Protein AF-A0A3M2MDN4-F1 (afdb_monomer)

Radius of gyration: 14.04 Å; Cα contacts (8 Å, |Δi|>4): 147; chains: 1; bounding box: 31×34×32 Å

Mean predicted aligned error: 9.21 Å

Secondary structure (DSSP, 8-state):
-HHHHHHHSTT--EEEEES-HHHHHHHHHHH----BTTEEEEES-HHHHHHTSPTT-BSEEEEEE--TTS--TTSSSHHHHHHHHHHBPSSS-EEEEEETTSPPPEEEP-

Solvent-accessible surface area (backbone atoms only — not comparable to full-atom values): 6576 Å² total; per-residue (Å²): 110,69,71,55,44,41,70,81,40,69,88,54,68,46,78,46,55,39,69,56,63,66,60,55,50,48,39,38,77,75,68,61,60,76,73,48,97,47,31,42,78,40,81,34,57,47,68,66,52,48,71,73,52,54,66,53,67,32,63,67,49,77,46,78,50,87,50,100,86,51,53,64,87,64,73,78,31,72,64,47,54,48,46,53,56,46,24,34,27,86,68,70,21,43,39,44,42,46,47,66,87,58,87,66,58,72,54,71,51,112

Structure (mmCIF, N/CA/C/O backbone):
data_AF-A0A3M2MDN4-F1
#
_entry.id   AF-A0A3M2MDN4-F1
#
loop_
_atom_site.group_PDB
_atom_site.id
_atom_site.type_symbol
_atom_site.label_atom_id
_atom_site.label_alt_id
_atom_site.label_comp_id
_atom_site.label_asym_id
_atom_site.label_entity_id
_atom_site.label_seq_id
_atom_site.pdbx_PDB_ins_code
_atom_site.Cartn_x
_atom_site.Cartn_y
_atom_site.Cartn_z
_atom_site.occupancy
_atom_site.B_iso_or_equiv
_atom_site.auth_seq_id
_atom_site.auth_comp_id
_atom_site.auth_asym_id
_atom_site.auth_atom_id
_atom_site.pdbx_PDB_model_num
ATOM 1 N N . MET A 1 1 ? -5.311 8.238 -6.161 1.00 68.81 1 MET A N 1
ATOM 2 C CA . MET A 1 1 ? -6.280 7.667 -5.187 1.00 68.81 1 MET A CA 1
ATOM 3 C C . MET A 1 1 ? -6.150 8.223 -3.763 1.00 68.81 1 MET A C 1
ATOM 5 O O . MET A 1 1 ? -7.181 8.584 -3.205 1.00 68.81 1 MET A O 1
ATOM 9 N N . PRO A 1 2 ? -4.953 8.350 -3.158 1.00 69.06 2 PRO A N 1
ATOM 10 C CA . PRO A 1 2 ? -4.833 8.815 -1.769 1.00 69.06 2 PRO A CA 1
ATOM 11 C C . PRO A 1 2 ? -5.357 10.239 -1.530 1.00 69.06 2 PRO A C 1
ATOM 13 O O . PRO A 1 2 ? -6.122 10.460 -0.598 1.00 69.06 2 PRO A O 1
ATOM 16 N N . THR A 1 3 ? -5.049 11.180 -2.427 1.00 74.75 3 THR A N 1
ATOM 17 C CA . THR A 1 3 ? -5.563 12.563 -2.372 1.00 74.75 3 THR A CA 1
ATOM 18 C C . THR A 1 3 ? -7.093 12.622 -2.458 1.00 74.75 3 THR A C 1
ATOM 20 O O . THR A 1 3 ? -7.739 13.435 -1.801 1.00 74.75 3 THR A O 1
ATOM 23 N N . TYR A 1 4 ? -7.698 11.711 -3.228 1.00 74.56 4 TYR A N 1
ATOM 24 C CA . TYR A 1 4 ? -9.153 11.591 -3.306 1.00 74.56 4 TYR A CA 1
ATOM 25 C C . TYR A 1 4 ? -9.742 11.105 -1.978 1.00 74.56 4 TYR A C 1
ATOM 27 O O . TYR A 1 4 ? -10.701 11.700 -1.498 1.00 74.56 4 TYR A O 1
ATOM 35 N N . LEU A 1 5 ? -9.152 10.076 -1.354 1.00 75.19 5 LEU A N 1
ATOM 36 C CA . LEU A 1 5 ? -9.598 9.579 -0.046 1.00 75.19 5 LEU A CA 1
ATOM 37 C C . LEU A 1 5 ? -9.465 10.631 1.055 1.00 75.19 5 LEU A C 1
ATOM 39 O O . LEU A 1 5 ? -10.366 10.730 1.879 1.00 75.19 5 LEU A O 1
ATOM 43 N N . ASP A 1 6 ? -8.407 11.441 1.043 1.00 75.62 6 ASP A N 1
ATOM 44 C CA . ASP A 1 6 ? -8.290 12.578 1.961 1.00 75.62 6 ASP A CA 1
ATOM 45 C C . ASP A 1 6 ? -9.444 13.581 1.782 1.00 75.62 6 ASP A C 1
ATOM 47 O O . ASP A 1 6 ? -9.999 14.078 2.758 1.00 75.62 6 ASP A O 1
ATOM 51 N N . THR A 1 7 ? -9.879 13.796 0.537 1.00 75.19 7 THR A N 1
ATOM 52 C CA . THR A 1 7 ? -10.988 14.705 0.214 1.00 75.19 7 THR A CA 1
ATOM 53 C C . THR A 1 7 ? -12.351 14.140 0.635 1.00 75.19 7 THR A C 1
ATOM 55 O O . THR A 1 7 ? -13.158 14.854 1.226 1.00 75.19 7 THR A O 1
ATOM 58 N N . VAL A 1 8 ? -12.640 12.865 0.340 1.00 79.12 8 VAL A N 1
ATOM 59 C CA . VAL A 1 8 ? -13.967 12.264 0.602 1.00 79.12 8 VAL A CA 1
ATOM 60 C C . VAL A 1 8 ? -14.103 11.626 1.985 1.00 79.12 8 VAL A C 1
ATOM 62 O O . VAL A 1 8 ? -15.218 11.359 2.433 1.00 79.12 8 VAL A O 1
ATOM 65 N N . ARG A 1 9 ? -12.982 11.356 2.661 1.00 76.94 9 ARG A N 1
ATOM 66 C CA . ARG A 1 9 ? -12.904 10.859 4.041 1.00 76.94 9 ARG A CA 1
ATOM 67 C C . ARG A 1 9 ? -11.733 11.533 4.778 1.00 76.94 9 ARG A C 1
ATOM 69 O O . ARG A 1 9 ? -10.694 10.894 4.998 1.00 76.94 9 ARG A O 1
ATOM 76 N N . PRO A 1 10 ? -11.893 12.805 5.186 1.00 79.19 10 PRO A N 1
ATOM 77 C CA . PRO A 1 10 ? -10.879 13.526 5.950 1.00 79.19 10 PRO A CA 1
ATOM 78 C C . PRO A 1 10 ? -10.459 12.758 7.207 1.00 79.19 10 PRO A C 1
ATOM 80 O O . PRO A 1 10 ? -11.277 12.110 7.857 1.00 79.19 10 PRO A O 1
ATOM 83 N N . GLY A 1 11 ? -9.171 12.815 7.545 1.00 82.19 11 GLY A N 1
ATOM 84 C CA . GLY A 1 11 ? -8.586 12.057 8.659 1.00 82.19 11 GLY A CA 1
ATOM 85 C C . GLY A 1 11 ? -8.087 10.655 8.292 1.00 82.19 11 GLY A C 1
ATOM 86 O O . GLY A 1 11 ? -7.422 10.023 9.108 1.00 82.19 11 GLY A O 1
ATOM 87 N N . SER A 1 12 ? -8.319 10.183 7.061 1.00 84.31 12 SER A N 1
ATOM 88 C CA . SER A 1 12 ? -7.749 8.915 6.585 1.00 84.31 12 SER A CA 1
ATOM 89 C C . SER A 1 12 ? -6.216 8.928 6.632 1.00 84.31 12 SER A C 1
ATOM 91 O O . SER A 1 12 ? -5.584 9.929 6.271 1.00 84.31 12 SER A O 1
ATOM 93 N N . THR A 1 13 ? -5.625 7.801 7.029 1.00 89.38 13 THR A N 1
ATOM 94 C CA . THR A 1 13 ? -4.193 7.517 6.888 1.00 89.38 13 THR A CA 1
ATOM 95 C C . THR A 1 13 ? -3.995 6.460 5.808 1.00 89.38 13 THR A C 1
ATOM 97 O O . THR A 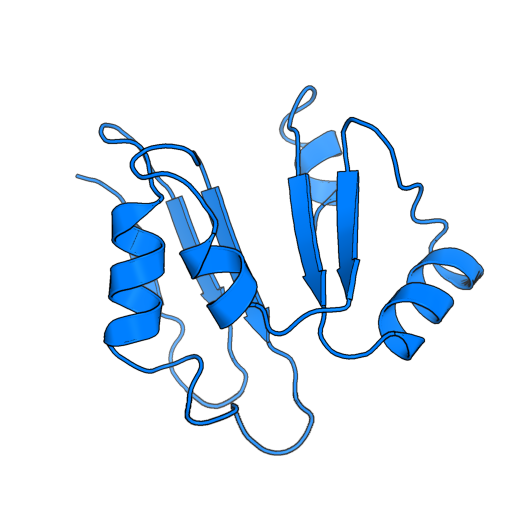1 13 ? -4.771 5.515 5.682 1.00 89.38 13 THR A O 1
ATOM 100 N N . SER A 1 14 ? -2.989 6.649 4.961 1.00 89.69 14 SER A N 1
ATOM 101 C CA . SER A 1 14 ? -2.751 5.816 3.785 1.00 89.69 14 SER A CA 1
ATOM 102 C C . SER A 1 14 ? -1.302 5.360 3.724 1.00 89.69 14 SER A C 1
ATOM 104 O O . SER A 1 14 ? -0.380 6.113 4.033 1.00 89.69 14 SER A O 1
ATOM 106 N N . VAL A 1 15 ? -1.112 4.118 3.285 1.00 91.50 15 VAL A N 1
ATOM 107 C CA . VAL A 1 15 ? 0.194 3.572 2.914 1.00 91.50 15 VAL A CA 1
ATOM 108 C C . VAL A 1 15 ? 0.083 3.077 1.481 1.00 91.50 15 VAL A C 1
ATOM 110 O O . VAL A 1 15 ? -0.790 2.257 1.197 1.00 91.50 15 VAL A O 1
ATOM 113 N N . VAL A 1 16 ? 0.945 3.578 0.603 1.00 90.19 16 VAL A N 1
ATOM 114 C CA . VAL A 1 16 ? 1.052 3.174 -0.802 1.00 90.19 16 VAL A CA 1
ATOM 115 C C . VAL A 1 16 ? 2.342 2.383 -0.972 1.00 90.19 16 VAL A C 1
ATOM 117 O O . VAL A 1 16 ? 3.409 2.870 -0.603 1.00 90.19 16 VAL A O 1
ATOM 120 N N . SER A 1 17 ? 2.234 1.177 -1.518 1.00 90.25 17 SER A N 1
ATOM 121 C CA . SER A 1 17 ? 3.372 0.356 -1.930 1.00 90.25 17 SER A CA 1
ATOM 122 C C . SER A 1 17 ? 3.446 0.402 -3.454 1.00 90.25 17 SER A C 1
ATOM 124 O O . SER A 1 17 ? 2.567 -0.147 -4.115 1.00 90.25 17 SER A O 1
ATOM 126 N N . GLU A 1 18 ? 4.450 1.090 -3.987 1.00 86.56 18 GLU A N 1
ATOM 127 C CA . GLU A 1 18 ? 4.700 1.240 -5.425 1.00 86.56 18 GLU A CA 1
ATOM 128 C C . GLU A 1 18 ? 6.037 0.573 -5.760 1.00 86.56 18 GLU A C 1
ATOM 130 O O . GLU A 1 18 ? 7.005 0.733 -5.024 1.00 86.56 18 GLU A O 1
ATOM 135 N N . ILE A 1 19 ? 6.101 -0.204 -6.838 1.00 86.25 19 ILE A N 1
ATOM 136 C CA . ILE A 1 19 ? 7.315 -0.932 -7.216 1.00 86.25 19 ILE A CA 1
ATOM 137 C C . ILE A 1 19 ? 8.282 -0.053 -8.014 1.00 86.25 19 ILE A C 1
ATOM 139 O O . ILE A 1 19 ? 9.494 -0.246 -7.911 1.00 86.25 19 ILE A O 1
ATOM 143 N N . ASP A 1 20 ? 7.760 0.903 -8.787 1.00 84.69 20 ASP A N 1
ATOM 144 C CA . ASP A 1 20 ? 8.549 1.777 -9.648 1.00 84.69 20 ASP A CA 1
ATOM 145 C C . ASP A 1 20 ? 8.798 3.146 -8.981 1.00 84.69 20 ASP A C 1
ATOM 147 O O . ASP A 1 20 ? 7.878 3.965 -8.863 1.00 84.69 20 ASP A O 1
ATOM 151 N N . PRO A 1 21 ? 10.039 3.450 -8.556 1.00 85.81 21 PRO A N 1
ATOM 152 C CA . PRO A 1 21 ? 10.356 4.748 -7.968 1.00 85.81 21 PRO A CA 1
ATOM 153 C C . PRO A 1 21 ? 10.137 5.923 -8.937 1.00 85.81 21 PRO A C 1
ATOM 155 O O . PRO A 1 21 ? 9.827 7.020 -8.473 1.00 85.81 21 PRO A O 1
ATOM 158 N N . GLY A 1 22 ? 10.226 5.710 -10.255 1.00 85.81 22 GLY A N 1
ATOM 159 C CA . GLY A 1 22 ? 10.012 6.757 -11.256 1.00 85.81 22 GLY A CA 1
ATOM 160 C C . GLY A 1 22 ? 8.573 7.277 -11.272 1.00 85.81 22 GLY A C 1
ATOM 161 O O . GLY A 1 22 ? 8.346 8.470 -11.469 1.00 85.81 22 GLY A O 1
ATOM 162 N N . VAL A 1 23 ? 7.590 6.418 -10.975 1.00 84.56 23 VAL A N 1
ATOM 163 C CA . VAL A 1 23 ? 6.185 6.834 -10.817 1.00 84.56 23 VAL A CA 1
ATOM 164 C C . VAL A 1 23 ? 6.041 7.793 -9.633 1.00 84.56 23 VAL A C 1
ATOM 166 O O . VAL A 1 23 ? 5.373 8.820 -9.739 1.00 84.56 23 VAL A O 1
ATOM 169 N N . ILE A 1 24 ? 6.723 7.510 -8.520 1.00 85.19 24 ILE A N 1
ATOM 170 C CA . ILE A 1 24 ? 6.680 8.348 -7.312 1.00 85.19 24 ILE A CA 1
ATOM 171 C C . ILE A 1 24 ? 7.329 9.711 -7.563 1.00 85.19 24 ILE A C 1
ATOM 173 O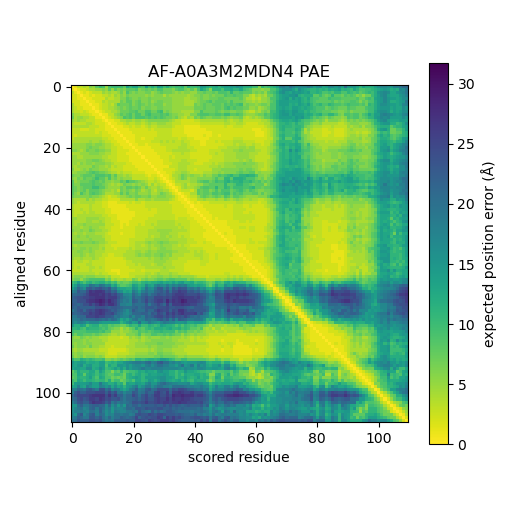 O . ILE A 1 24 ? 6.834 10.731 -7.080 1.00 85.19 24 ILE A O 1
ATOM 177 N N . GLU A 1 25 ? 8.448 9.738 -8.286 1.00 84.94 25 GLU A N 1
ATOM 178 C CA . GLU A 1 25 ? 9.132 10.981 -8.653 1.00 84.94 25 GLU A CA 1
ATOM 179 C C . GLU A 1 25 ? 8.224 11.872 -9.504 1.00 84.94 25 GLU A C 1
ATOM 181 O O . GLU A 1 25 ? 8.013 13.036 -9.162 1.00 84.94 25 GLU A O 1
ATOM 186 N N . ILE A 1 26 ? 7.587 11.307 -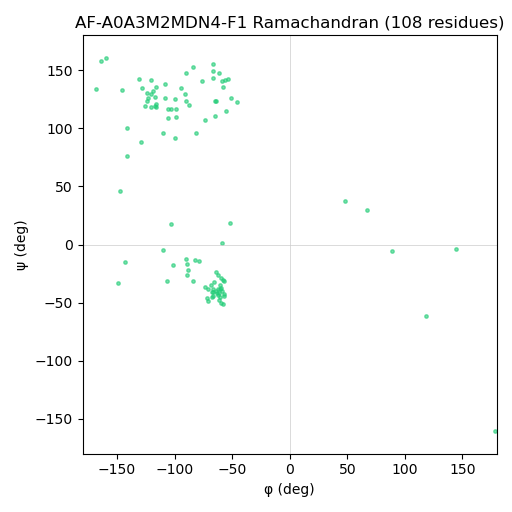10.533 1.00 85.88 26 ILE A N 1
ATOM 187 C CA . ILE A 1 26 ? 6.632 12.030 -11.380 1.00 85.88 26 ILE A CA 1
ATOM 188 C C . ILE A 1 26 ? 5.448 12.553 -10.556 1.00 85.88 26 ILE A C 1
ATOM 190 O O . ILE A 1 26 ? 5.080 13.721 -10.692 1.00 85.88 26 ILE A O 1
ATOM 194 N N . ASP A 1 27 ? 4.872 11.736 -9.674 1.00 84.31 27 ASP A N 1
ATOM 195 C CA . ASP A 1 27 ? 3.756 12.143 -8.812 1.00 84.31 27 ASP A CA 1
ATOM 196 C C . ASP A 1 27 ? 4.133 13.315 -7.890 1.00 84.31 27 ASP A C 1
ATOM 198 O O . ASP A 1 27 ? 3.338 14.235 -7.670 1.00 84.31 27 ASP A O 1
ATOM 202 N N . ARG A 1 28 ? 5.364 13.330 -7.372 1.00 83.62 28 ARG A N 1
ATOM 203 C CA . ARG A 1 28 ? 5.870 14.433 -6.545 1.00 83.62 28 ARG A CA 1
ATOM 204 C C . ARG A 1 28 ? 6.111 15.695 -7.362 1.00 83.62 28 ARG A C 1
ATOM 206 O O . ARG A 1 28 ? 5.655 16.765 -6.968 1.00 83.62 28 ARG A O 1
ATOM 213 N N . GLU A 1 29 ? 6.802 15.574 -8.490 1.00 85.12 29 GLU A N 1
ATOM 214 C CA . GLU A 1 29 ? 7.211 16.717 -9.309 1.00 85.12 29 GLU A CA 1
ATOM 215 C C . GLU A 1 29 ? 6.051 17.350 -10.079 1.00 85.12 29 GLU A C 1
ATOM 217 O O . GLU A 1 29 ? 6.017 18.565 -10.271 1.00 85.12 29 GLU A O 1
ATOM 222 N N . ARG A 1 30 ? 5.109 16.532 -10.559 1.00 83.06 30 ARG A N 1
ATOM 223 C CA . ARG A 1 30 ? 4.058 16.966 -11.490 1.00 83.06 30 ARG A CA 1
ATOM 224 C C . ARG A 1 30 ? 2.686 17.072 -10.847 1.00 83.06 30 ARG A C 1
ATOM 226 O O . ARG A 1 30 ? 1.903 17.912 -11.282 1.00 83.06 30 ARG A O 1
ATOM 233 N N . LEU A 1 31 ? 2.389 16.248 -9.8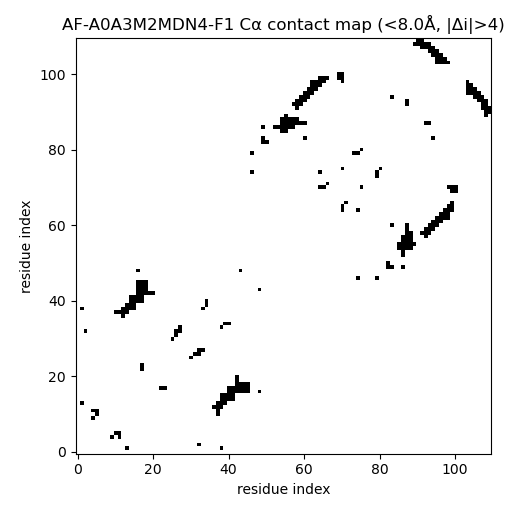42 1.00 78.12 31 LEU A N 1
ATOM 234 C CA . LEU A 1 31 ? 1.074 16.212 -9.189 1.00 78.12 31 LEU A CA 1
ATOM 235 C C . LEU A 1 31 ? 1.098 16.759 -7.756 1.00 78.12 31 LEU A C 1
ATOM 237 O O . LEU A 1 31 ? 0.042 16.890 -7.137 1.00 78.12 31 LEU A O 1
ATOM 241 N N . GLY A 1 32 ? 2.279 17.110 -7.234 1.00 77.31 32 GLY A N 1
ATOM 242 C CA . GLY A 1 32 ? 2.434 17.737 -5.922 1.00 77.31 32 GLY A CA 1
ATOM 243 C C . GLY A 1 32 ? 2.062 16.820 -4.755 1.00 77.31 32 GLY A C 1
ATOM 244 O O . GLY A 1 32 ? 1.590 17.301 -3.725 1.00 77.31 32 GLY A O 1
ATOM 245 N N . VAL A 1 33 ? 2.233 15.501 -4.900 1.00 78.69 33 VAL A N 1
ATOM 246 C CA . VAL A 1 33 ? 1.904 14.545 -3.834 1.00 78.69 33 VAL A CA 1
ATOM 247 C C . VAL A 1 33 ? 2.820 14.758 -2.623 1.00 78.69 33 VAL A C 1
ATOM 249 O O . VAL A 1 33 ? 4.012 14.449 -2.656 1.00 78.69 33 VAL A O 1
ATOM 252 N N . ALA A 1 34 ? 2.248 15.252 -1.522 1.00 77.62 34 ALA A N 1
ATOM 253 C CA . ALA A 1 34 ? 2.948 15.422 -0.253 1.00 77.62 34 ALA A CA 1
ATOM 254 C C . ALA A 1 34 ? 2.872 14.139 0.591 1.00 77.62 34 ALA A C 1
ATOM 256 O O . ALA A 1 34 ? 1.791 13.680 0.962 1.00 77.62 34 ALA A O 1
ATOM 257 N N . THR A 1 35 ? 4.031 13.564 0.917 1.00 80.12 35 THR A N 1
ATOM 258 C CA . THR A 1 35 ? 4.134 12.423 1.840 1.00 80.12 35 THR A CA 1
ATOM 259 C C . THR A 1 35 ? 4.313 12.897 3.282 1.00 80.12 35 THR A C 1
ATOM 261 O O . THR A 1 35 ? 4.959 13.913 3.521 1.00 80.12 35 THR A O 1
ATOM 264 N N . GLY A 1 36 ? 3.789 12.149 4.251 1.00 81.69 36 GLY A N 1
ATOM 265 C CA . GLY A 1 36 ? 3.862 12.483 5.676 1.00 81.69 36 GLY A CA 1
ATOM 266 C C . GLY A 1 36 ? 3.130 11.462 6.547 1.00 81.69 36 GLY A C 1
ATOM 267 O O . GLY A 1 36 ? 2.840 10.354 6.102 1.00 81.69 36 GLY A O 1
ATOM 268 N N . GLU A 1 37 ? 2.781 11.832 7.780 1.00 81.94 37 GLU A N 1
ATOM 269 C CA . GLU A 1 37 ? 2.109 10.927 8.733 1.00 81.94 37 GLU A CA 1
ATOM 270 C C . GLU A 1 37 ? 0.780 10.367 8.204 1.00 81.94 37 GLU A C 1
ATOM 272 O O . GLU A 1 37 ? 0.402 9.236 8.508 1.00 81.94 37 GLU A O 1
ATOM 277 N N . ARG A 1 38 ? 0.090 11.143 7.359 1.00 85.69 38 ARG A N 1
ATOM 278 C CA . ARG A 1 38 ? -1.190 10.762 6.750 1.00 85.69 38 ARG A CA 1
ATOM 279 C C . ARG A 1 38 ? -1.056 9.991 5.437 1.00 85.69 38 ARG A C 1
ATOM 281 O O . ARG A 1 38 ? -1.987 9.278 5.070 1.00 85.69 38 ARG A O 1
ATOM 288 N N . LEU A 1 39 ? 0.074 10.107 4.742 1.00 87.88 39 LEU A N 1
ATOM 289 C CA . LEU A 1 39 ? 0.339 9.423 3.476 1.00 87.88 39 LEU A CA 1
ATOM 290 C C . LEU A 1 39 ? 1.795 8.965 3.427 1.00 87.88 39 LEU A C 1
ATOM 292 O O . LEU A 1 39 ? 2.699 9.744 3.122 1.00 87.88 39 LEU A O 1
ATOM 296 N N . GLN A 1 40 ? 2.012 7.684 3.698 1.00 90.69 40 GLN A N 1
ATOM 297 C CA . GLN A 1 40 ? 3.309 7.043 3.525 1.00 90.69 40 GLN A CA 1
ATOM 298 C C . GLN A 1 40 ? 3.376 6.386 2.150 1.00 90.69 40 GLN A C 1
ATOM 300 O O . GLN A 1 40 ? 2.457 5.671 1.757 1.00 90.69 40 GLN A O 1
ATOM 305 N N . VAL A 1 41 ? 4.483 6.582 1.441 1.00 90.38 41 VAL A N 1
ATOM 306 C CA . VAL A 1 41 ? 4.763 5.903 0.171 1.00 90.38 41 VAL A CA 1
ATOM 307 C C . VAL A 1 41 ? 6.027 5.072 0.352 1.00 90.38 41 VAL A C 1
ATOM 309 O O . VAL A 1 41 ? 7.013 5.561 0.905 1.00 90.38 41 VAL A O 1
ATOM 312 N N . ARG A 1 42 ? 5.983 3.808 -0.066 1.00 91.06 42 ARG A N 1
ATOM 313 C CA . ARG A 1 42 ? 7.070 2.834 0.052 1.00 91.06 42 ARG A CA 1
ATOM 314 C C . ARG A 1 42 ? 7.394 2.284 -1.329 1.00 91.06 42 ARG A C 1
ATOM 316 O O . ARG A 1 42 ? 6.485 1.845 -2.026 1.00 91.06 42 ARG A O 1
ATOM 323 N N . VAL A 1 43 ? 8.679 2.291 -1.682 1.00 90.75 43 VAL A N 1
ATOM 324 C CA . VAL A 1 43 ? 9.178 1.641 -2.900 1.00 90.75 43 VAL A CA 1
ATOM 325 C C . VAL A 1 43 ? 9.348 0.153 -2.610 1.00 90.75 43 VAL A C 1
ATOM 327 O O . VAL A 1 43 ? 10.337 -0.247 -1.996 1.00 90.75 43 VAL A O 1
ATOM 330 N N . GLU A 1 44 ? 8.354 -0.661 -2.950 1.00 89.38 44 GLU A N 1
ATOM 331 C CA . GLU A 1 44 ? 8.325 -2.090 -2.633 1.00 89.38 44 GLU A CA 1
ATOM 332 C C . GLU A 1 44 ? 7.289 -2.854 -3.473 1.00 89.38 44 GLU A C 1
ATOM 334 O O . GLU A 1 44 ? 6.292 -2.296 -3.925 1.00 89.38 44 GLU A O 1
ATOM 339 N N . ASP A 1 45 ? 7.465 -4.173 -3.608 1.00 86.88 45 ASP A N 1
ATOM 340 C CA . ASP A 1 45 ? 6.396 -5.037 -4.121 1.00 86.88 45 ASP A CA 1
ATOM 341 C C . ASP A 1 45 ? 5.198 -5.018 -3.148 1.00 86.88 45 ASP A C 1
ATOM 343 O O . ASP A 1 45 ? 5.323 -5.362 -1.965 1.00 86.88 45 ASP A O 1
ATOM 347 N N . ALA A 1 46 ? 4.020 -4.648 -3.658 1.00 85.31 46 ALA A N 1
ATOM 348 C CA . ALA A 1 46 ? 2.799 -4.510 -2.868 1.00 85.31 46 ALA A CA 1
ATOM 349 C C . ALA A 1 46 ? 2.366 -5.804 -2.156 1.00 85.31 46 ALA A C 1
ATOM 351 O O . ALA A 1 46 ? 1.785 -5.739 -1.073 1.00 85.31 46 ALA A O 1
ATOM 352 N N . ARG A 1 47 ? 2.683 -6.991 -2.691 1.00 83.44 47 ARG A N 1
ATOM 353 C CA . ARG A 1 47 ? 2.404 -8.273 -2.020 1.00 83.44 47 ARG A CA 1
ATOM 354 C C . ARG A 1 47 ? 3.310 -8.488 -0.821 1.00 83.44 47 ARG A C 1
ATOM 356 O O . ARG A 1 47 ? 2.853 -8.979 0.208 1.00 83.44 47 ARG A O 1
ATOM 363 N N . LEU A 1 48 ? 4.578 -8.090 -0.912 1.00 87.38 48 LEU A N 1
ATOM 364 C CA . LEU A 1 48 ? 5.460 -8.080 0.259 1.00 87.38 48 LEU A CA 1
ATOM 365 C C . LEU A 1 48 ? 4.997 -7.048 1.292 1.00 87.38 48 LEU A C 1
ATOM 367 O O . LEU A 1 48 ? 5.045 -7.330 2.490 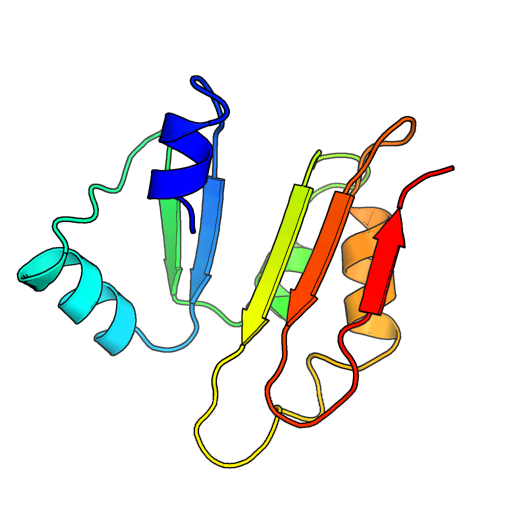1.00 87.38 48 LEU A O 1
ATOM 371 N N . GLY A 1 49 ? 4.517 -5.890 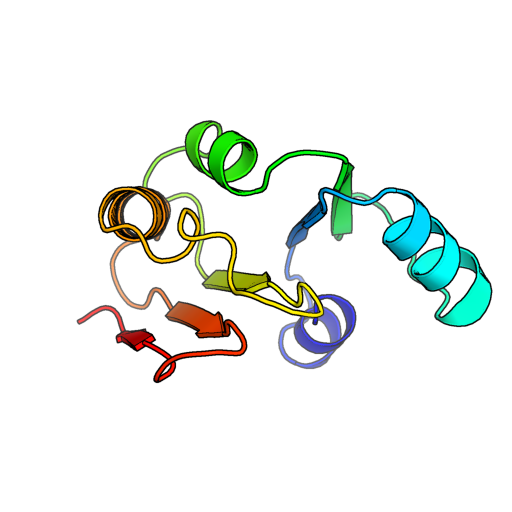0.831 1.00 89.31 49 GLY A N 1
ATOM 372 C CA . GLY A 1 49 ? 3.909 -4.863 1.676 1.00 89.31 49 GLY A CA 1
ATOM 373 C C . GLY A 1 49 ? 2.710 -5.389 2.466 1.00 89.31 49 GLY A C 1
ATOM 374 O O . GLY A 1 49 ? 2.689 -5.276 3.692 1.00 89.31 49 GLY A O 1
ATOM 375 N N . LEU A 1 50 ? 1.759 -6.038 1.787 1.00 88.25 50 LEU A N 1
ATOM 376 C CA . LEU A 1 50 ? 0.559 -6.631 2.393 1.00 88.25 50 LEU A CA 1
ATOM 377 C C . LEU A 1 50 ? 0.891 -7.659 3.482 1.00 88.25 50 LEU A C 1
ATOM 379 O O . LEU A 1 50 ? 0.290 -7.635 4.556 1.00 88.25 50 LEU A O 1
ATOM 383 N N . ARG A 1 51 ? 1.890 -8.521 3.257 1.00 89.56 51 ARG A N 1
ATOM 384 C CA . ARG A 1 51 ? 2.313 -9.529 4.247 1.00 89.56 51 ARG A CA 1
ATOM 385 C C . ARG A 1 51 ? 2.880 -8.945 5.541 1.00 89.56 51 ARG A C 1
ATOM 387 O O . ARG A 1 51 ? 2.844 -9.616 6.564 1.00 89.56 51 ARG A O 1
ATOM 394 N N . ARG A 1 52 ? 3.388 -7.708 5.523 1.00 90.06 52 ARG A N 1
ATOM 395 C CA . ARG A 1 52 ? 3.868 -7.015 6.734 1.00 90.06 52 ARG A CA 1
ATOM 396 C C . ARG A 1 52 ? 2.756 -6.354 7.541 1.00 90.06 52 ARG A C 1
ATOM 398 O O . ARG A 1 52 ? 3.006 -5.910 8.659 1.00 90.06 52 ARG A O 1
ATOM 405 N N . LEU A 1 53 ? 1.560 -6.221 6.976 1.00 91.06 53 LEU A N 1
ATOM 406 C CA . LEU A 1 53 ? 0.433 -5.638 7.689 1.00 91.06 53 LEU A CA 1
ATOM 407 C C . LEU A 1 53 ? -0.129 -6.646 8.687 1.00 91.06 53 LEU A C 1
ATOM 409 O O . LEU A 1 53 ? -0.230 -7.832 8.376 1.00 91.06 53 LEU A O 1
ATOM 413 N N . ALA A 1 54 ? -0.514 -6.159 9.864 1.00 91.50 54 ALA A N 1
ATOM 414 C CA . ALA A 1 54 ? -1.215 -6.967 10.850 1.00 91.50 54 ALA A CA 1
ATOM 415 C C . ALA A 1 54 ? -2.615 -7.357 10.351 1.00 91.50 54 ALA A C 1
ATOM 417 O O . ALA A 1 54 ? -3.210 -6.665 9.514 1.00 91.50 54 ALA A O 1
ATOM 418 N N . ASP A 1 55 ? -3.131 -8.453 10.888 1.00 91.06 55 ASP A N 1
ATOM 419 C CA . ASP A 1 55 ? -4.503 -8.903 10.669 1.00 91.06 55 ASP A CA 1
ATOM 420 C C . ASP A 1 55 ? -5.485 -7.843 11.187 1.00 91.06 55 ASP A C 1
ATOM 422 O O . ASP A 1 55 ? -5.162 -7.110 12.126 1.00 91.06 55 ASP A O 1
ATOM 426 N N . ASP A 1 56 ? -6.652 -7.721 10.548 1.00 91.88 56 ASP A N 1
ATOM 427 C CA . ASP A 1 56 ? -7.710 -6.779 10.939 1.00 91.88 56 ASP A CA 1
ATOM 428 C C . ASP A 1 56 ? -7.200 -5.343 11.191 1.00 91.88 56 ASP A C 1
ATOM 430 O O . ASP A 1 56 ? -7.637 -4.638 12.105 1.00 91.88 56 ASP A O 1
ATOM 434 N N . SER A 1 57 ? -6.232 -4.884 10.394 1.00 90.56 57 SER A N 1
ATOM 435 C CA . SER A 1 57 ? -5.577 -3.589 10.601 1.00 90.56 57 SER A CA 1
ATOM 436 C C . SER A 1 57 ? -6.078 -2.489 9.671 1.00 90.56 57 SER A C 1
ATOM 438 O O . SER A 1 57 ? -5.863 -1.311 9.962 1.00 90.56 57 SER A O 1
ATOM 440 N N . ARG A 1 58 ? -6.754 -2.842 8.572 1.00 90.56 58 ARG A N 1
ATOM 441 C CA . ARG A 1 58 ? -7.173 -1.921 7.508 1.00 90.56 58 ARG A CA 1
ATOM 442 C C . ARG A 1 58 ? -8.683 -1.911 7.317 1.00 90.56 58 ARG A C 1
ATOM 444 O O . ARG A 1 58 ? -9.333 -2.948 7.338 1.00 90.56 58 ARG A O 1
ATOM 451 N N . ASP A 1 59 ? -9.228 -0.729 7.056 1.00 88.19 59 ASP A N 1
ATOM 452 C CA . ASP A 1 59 ? -10.641 -0.551 6.694 1.00 88.19 59 ASP A CA 1
ATOM 453 C C . ASP A 1 59 ? -10.874 -0.651 5.176 1.00 88.19 59 ASP A C 1
ATOM 455 O O . ASP A 1 59 ? -11.966 -0.993 4.714 1.00 88.19 59 ASP A O 1
ATOM 459 N N . LEU A 1 60 ? -9.838 -0.333 4.393 1.00 86.44 60 LEU A N 1
ATOM 460 C CA . LEU A 1 60 ? -9.860 -0.307 2.936 1.00 86.44 60 LEU A CA 1
ATOM 461 C C . LEU A 1 60 ? -8.507 -0.750 2.379 1.00 86.44 60 LEU A C 1
ATOM 463 O O . LEU A 1 60 ? -7.462 -0.242 2.790 1.00 86.44 60 LEU A O 1
ATOM 467 N N . VAL A 1 61 ? -8.540 -1.649 1.398 1.00 87.44 61 VAL A N 1
ATOM 468 C CA . VAL A 1 61 ? -7.379 -1.990 0.571 1.00 87.44 61 VAL A CA 1
ATOM 469 C C . VAL A 1 61 ? -7.739 -1.762 -0.891 1.00 87.44 61 VAL A C 1
ATOM 471 O O . VAL A 1 61 ? -8.746 -2.275 -1.384 1.00 87.44 61 VAL A O 1
ATOM 474 N N . VAL A 1 62 ? -6.913 -0.975 -1.579 1.00 84.75 62 VAL A N 1
ATOM 475 C CA . VAL A 1 62 ? -7.047 -0.706 -3.011 1.00 84.75 62 VAL A CA 1
ATOM 476 C C . VAL A 1 62 ? -5.825 -1.274 -3.714 1.00 84.75 62 VAL A C 1
ATOM 478 O O . VAL A 1 62 ? -4.704 -0.867 -3.425 1.00 84.75 62 VAL A O 1
ATOM 481 N N . GLY A 1 63 ? -6.046 -2.226 -4.614 1.00 82.25 63 GLY A N 1
ATOM 482 C CA . GLY A 1 63 ? -5.036 -2.681 -5.559 1.00 82.25 63 GLY A CA 1
ATOM 483 C C . GLY A 1 63 ? -5.267 -1.988 -6.890 1.00 82.25 63 GLY A C 1
ATOM 484 O O . GLY A 1 63 ? -6.318 -2.191 -7.495 1.00 82.25 63 GLY A O 1
ATOM 485 N N . ASP A 1 64 ? -4.304 -1.183 -7.319 1.00 74.88 64 ASP A N 1
ATOM 486 C CA . ASP A 1 64 ? -4.355 -0.466 -8.589 1.00 74.88 64 ASP A CA 1
ATOM 487 C C . ASP A 1 64 ? -3.052 -0.725 -9.344 1.00 74.88 64 ASP A C 1
ATOM 489 O O . ASP A 1 64 ? -2.045 -0.059 -9.127 1.00 74.88 64 ASP A O 1
ATOM 493 N N . ALA A 1 65 ? -3.034 -1.801 -10.130 1.00 65.75 65 ALA A N 1
ATOM 494 C CA . ALA A 1 65 ? -1.827 -2.288 -10.785 1.00 65.75 65 ALA A CA 1
ATOM 495 C C . ALA A 1 65 ? -1.926 -2.050 -12.294 1.00 65.75 65 ALA A C 1
ATOM 497 O O . ALA A 1 65 ? -2.506 -2.851 -13.035 1.00 65.75 65 ALA A O 1
ATOM 498 N N . PHE A 1 66 ? -1.340 -0.945 -12.752 1.00 59.12 66 PHE A N 1
ATOM 499 C CA . PHE A 1 66 ? -1.217 -0.617 -14.170 1.00 59.12 66 PHE A CA 1
ATOM 500 C C . PHE A 1 66 ? 0.188 -0.967 -14.676 1.00 59.12 66 PHE A C 1
ATOM 502 O O . PHE A 1 66 ? 1.103 -0.157 -14.623 1.00 59.12 66 PHE A O 1
ATOM 509 N N . GLY A 1 67 ? 0.359 -2.190 -15.186 1.00 47.53 67 GLY A N 1
ATOM 510 C CA . GLY A 1 67 ? 1.544 -2.595 -15.951 1.00 47.53 67 GLY A CA 1
ATOM 511 C C . GLY A 1 67 ? 1.194 -2.687 -17.436 1.00 47.53 67 GLY A C 1
ATOM 512 O O . GLY A 1 67 ? 0.356 -3.502 -17.811 1.00 47.53 67 GLY A O 1
ATOM 513 N N . GLY A 1 68 ? 1.806 -1.854 -18.278 1.00 40.09 68 GLY A N 1
ATOM 514 C CA . GLY A 1 68 ? 1.363 -1.525 -19.643 1.00 40.09 68 GLY A CA 1
ATOM 515 C C . GLY A 1 68 ? 1.205 -2.640 -20.691 1.00 40.09 68 GLY A C 1
ATOM 516 O O . GLY A 1 68 ? 0.841 -2.305 -21.812 1.00 40.09 68 GLY A O 1
ATOM 517 N N . VAL A 1 69 ? 1.440 -3.928 -20.401 1.00 38.28 69 VAL A N 1
ATOM 518 C CA . VAL A 1 69 ? 1.245 -5.013 -21.401 1.00 38.28 69 VAL A CA 1
ATOM 519 C C . VAL A 1 69 ? 0.696 -6.327 -20.820 1.00 38.28 69 VAL A C 1
ATOM 521 O O . VAL A 1 69 ? 0.180 -7.161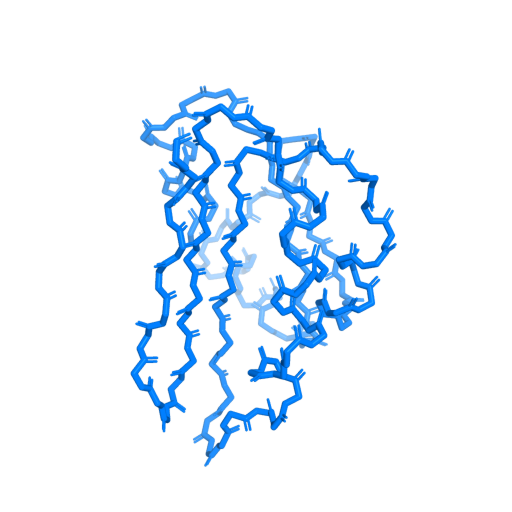 -21.557 1.00 38.28 69 VAL A O 1
ATOM 524 N N . SER A 1 70 ? 0.708 -6.531 -19.505 1.00 40.09 70 SER A N 1
ATOM 525 C CA . SER A 1 70 ? 0.095 -7.715 -18.891 1.00 40.09 70 SER A CA 1
ATOM 526 C C . SER A 1 70 ? 0.011 -7.522 -17.388 1.00 40.09 70 SER A C 1
ATOM 528 O O . SER A 1 70 ? 1.010 -7.142 -16.774 1.00 40.09 70 SER A O 1
ATOM 530 N N . VAL A 1 71 ? -1.144 -7.836 -16.794 1.00 40.88 71 VAL A N 1
ATOM 531 C CA . VAL A 1 71 ? -1.272 -8.030 -15.344 1.00 40.88 71 VAL A CA 1
ATOM 532 C C . VAL A 1 71 ? -0.106 -8.911 -14.890 1.00 40.88 71 VAL A C 1
ATOM 534 O O . VAL A 1 71 ? 0.028 -10.023 -15.409 1.00 40.88 71 VAL A O 1
ATOM 537 N N . PRO A 1 72 ? 0.751 -8.478 -13.946 1.00 47.78 72 PRO A N 1
ATOM 538 C CA . PRO A 1 72 ? 1.648 -9.414 -13.293 1.00 47.78 72 PRO A CA 1
ATOM 539 C C . PRO A 1 72 ? 0.755 -10.517 -12.712 1.00 47.78 72 PRO A C 1
ATOM 541 O O . PRO A 1 72 ? -0.054 -10.204 -11.839 1.00 47.78 72 PRO A O 1
ATOM 544 N N . TRP A 1 73 ? 0.877 -11.757 -13.219 1.00 43.62 73 TRP A N 1
ATOM 545 C CA . TRP A 1 73 ? 0.087 -13.007 -13.001 1.00 43.62 73 TRP A CA 1
ATOM 546 C C . TRP A 1 73 ? -0.140 -13.473 -11.548 1.00 43.62 73 TRP A C 1
ATOM 548 O O . TRP A 1 73 ? -0.481 -14.602 -11.237 1.00 43.62 73 TRP A O 1
ATOM 558 N N . HIS A 1 74 ? 0.050 -12.566 -10.634 1.00 49.72 74 HIS A N 1
ATOM 559 C CA . HIS A 1 74 ? 0.868 -12.649 -9.456 1.00 49.72 74 HIS A CA 1
ATOM 560 C C . HIS A 1 74 ? 0.154 -11.747 -8.424 1.00 49.72 74 HIS A C 1
ATOM 562 O O . HIS A 1 74 ? 0.125 -12.071 -7.244 1.00 49.72 74 HIS A O 1
ATOM 568 N N . LEU A 1 75 ? -0.486 -10.659 -8.891 1.00 46.28 75 LEU A N 1
ATOM 569 C CA . LEU A 1 75 ? -1.418 -9.798 -8.155 1.00 46.28 75 LEU A CA 1
ATOM 570 C C . LEU A 1 75 ? -2.889 -10.247 -8.254 1.00 46.28 75 LEU A C 1
ATOM 572 O O . LEU A 1 75 ? -3.707 -9.795 -7.462 1.00 46.28 75 LEU A O 1
ATOM 576 N N . THR A 1 76 ? -3.212 -11.168 -9.165 1.00 50.41 76 THR A N 1
ATOM 577 C CA . THR A 1 76 ? -4.532 -11.819 -9.297 1.00 50.41 76 THR A CA 1
ATOM 578 C C . THR A 1 76 ? -4.548 -13.242 -8.736 1.00 50.41 76 THR A C 1
ATOM 580 O O . THR A 1 76 ? -5.422 -14.040 -9.073 1.00 50.41 76 THR A O 1
ATOM 583 N N . THR A 1 77 ? -3.566 -13.604 -7.909 1.00 55.72 77 THR A N 1
ATOM 584 C CA . THR A 1 77 ? -3.516 -14.939 -7.312 1.00 55.72 77 THR A CA 1
ATOM 585 C C . THR A 1 77 ? -4.391 -15.000 -6.061 1.00 55.72 77 THR A C 1
ATOM 587 O O . THR A 1 77 ? -4.638 -13.993 -5.389 1.00 55.72 77 THR A O 1
ATOM 590 N N . ARG A 1 78 ? -4.894 -16.196 -5.737 1.00 58.78 78 ARG A N 1
ATOM 591 C CA . ARG A 1 78 ? -5.741 -16.416 -4.553 1.00 58.78 78 ARG A CA 1
ATOM 592 C C . ARG A 1 78 ? -5.043 -15.993 -3.263 1.00 58.78 78 ARG A C 1
ATOM 594 O O . ARG A 1 78 ? -5.704 -15.531 -2.343 1.00 58.78 78 ARG A O 1
ATOM 601 N N . GLU A 1 79 ? -3.724 -16.108 -3.223 1.00 64.94 79 GLU A N 1
ATOM 602 C CA . GLU A 1 79 ? -2.877 -15.736 -2.095 1.00 64.94 79 GLU A CA 1
ATOM 603 C C . GLU A 1 79 ? -2.883 -14.222 -1.873 1.00 64.94 79 GLU A C 1
ATOM 605 O O . GLU A 1 79 ? -3.009 -13.781 -0.736 1.00 64.94 79 GLU A O 1
ATOM 610 N N . ALA A 1 80 ? -2.844 -13.418 -2.943 1.00 67.75 80 ALA A N 1
ATOM 611 C CA . ALA A 1 80 ? -2.952 -11.966 -2.825 1.00 67.75 80 ALA A CA 1
ATOM 612 C C . ALA A 1 80 ? -4.328 -11.555 -2.277 1.00 67.75 80 ALA A C 1
ATOM 614 O O . ALA A 1 80 ? -4.420 -10.690 -1.410 1.00 67.75 80 ALA A O 1
ATOM 615 N N . LEU A 1 81 ? -5.400 -12.218 -2.722 1.00 73.19 81 LEU A N 1
ATOM 616 C CA . LEU A 1 81 ? -6.748 -11.985 -2.195 1.00 73.19 81 LEU A CA 1
ATOM 617 C C . LEU A 1 81 ? -6.899 -12.455 -0.739 1.00 73.19 81 LEU A C 1
ATOM 619 O O . LEU A 1 81 ? -7.600 -11.804 0.034 1.00 73.19 81 LEU A O 1
ATOM 623 N N . ALA A 1 82 ? -6.233 -13.545 -0.352 1.00 80.06 82 ALA A N 1
ATOM 624 C CA . ALA A 1 82 ? -6.204 -14.024 1.027 1.00 80.06 82 ALA A CA 1
ATOM 625 C C . ALA A 1 82 ? -5.457 -13.048 1.948 1.00 80.06 82 ALA A C 1
ATOM 627 O O . ALA A 1 82 ? -5.966 -12.715 3.016 1.00 80.06 82 ALA A O 1
ATOM 628 N N . ASP A 1 83 ? -4.305 -12.530 1.511 1.00 84.38 83 ASP A N 1
ATOM 629 C CA . ASP A 1 83 ? -3.554 -11.503 2.237 1.00 84.38 83 ASP A CA 1
ATOM 630 C C . ASP A 1 83 ? -4.376 -10.216 2.399 1.00 84.38 83 ASP A C 1
ATOM 632 O O . ASP A 1 83 ? -4.418 -9.646 3.488 1.00 84.38 83 ASP A O 1
ATOM 636 N N . VAL A 1 84 ? -5.098 -9.788 1.357 1.00 85.44 84 VAL A N 1
ATOM 637 C CA . VAL A 1 84 ? -6.042 -8.664 1.461 1.00 85.44 84 VAL A CA 1
ATOM 638 C C . VAL A 1 84 ? -7.125 -8.964 2.497 1.00 85.44 84 VAL A C 1
ATOM 640 O O . VAL A 1 84 ? -7.337 -8.152 3.396 1.00 85.44 84 VAL A O 1
ATOM 643 N N . GLY A 1 85 ? -7.772 -10.131 2.412 1.00 85.19 85 GLY A N 1
ATOM 644 C CA . GLY A 1 85 ? -8.824 -10.540 3.344 1.00 85.19 85 GLY A CA 1
ATOM 645 C C . GLY A 1 85 ? -8.363 -10.553 4.801 1.00 85.19 85 GLY A C 1
ATOM 646 O O . GLY A 1 85 ? -9.055 -10.009 5.652 1.00 85.19 85 GLY A O 1
ATOM 647 N N . ARG A 1 86 ? -7.168 -11.087 5.073 1.00 90.44 86 ARG A N 1
ATOM 648 C CA . ARG A 1 86 ? -6.553 -11.128 6.408 1.00 90.44 86 ARG A CA 1
ATOM 649 C C . ARG A 1 86 ? -6.360 -9.737 7.014 1.00 90.44 86 ARG A C 1
ATOM 651 O O . ARG A 1 86 ? -6.546 -9.545 8.207 1.00 90.44 86 ARG A O 1
ATOM 658 N N . THR A 1 87 ? -5.962 -8.758 6.205 1.00 90.25 87 THR A N 1
ATOM 659 C CA . THR A 1 87 ? -5.661 -7.404 6.704 1.00 90.25 87 THR A CA 1
ATOM 660 C C . THR A 1 87 ? -6.897 -6.548 6.965 1.00 90.25 87 THR A C 1
ATOM 662 O O . THR A 1 87 ? -6.779 -5.492 7.588 1.00 90.25 87 THR A O 1
ATOM 665 N N . LEU A 1 88 ? -8.067 -6.957 6.475 1.00 89.81 88 LEU A N 1
ATOM 666 C CA . LEU A 1 88 ? -9.287 -6.163 6.506 1.00 89.81 88 LEU A CA 1
ATOM 667 C C . LEU A 1 88 ? -10.100 -6.413 7.779 1.00 89.81 88 LEU A C 1
ATOM 669 O O . LEU A 1 88 ? -10.531 -7.532 8.018 1.00 89.81 88 LEU A O 1
ATOM 673 N N . ARG A 1 89 ? -10.387 -5.348 8.542 1.00 89.19 89 ARG A N 1
ATOM 674 C CA . ARG A 1 89 ? -11.196 -5.409 9.774 1.00 89.19 89 ARG A CA 1
ATOM 675 C C . ARG A 1 89 ? -12.579 -6.027 9.528 1.00 89.19 89 ARG A C 1
ATOM 677 O O . ARG A 1 89 ? -13.224 -5.664 8.544 1.00 89.19 89 ARG A O 1
ATOM 684 N N . PRO A 1 90 ? -13.119 -6.845 10.446 1.00 76.81 90 PRO A N 1
ATOM 685 C CA . PRO A 1 90 ? -14.488 -7.344 10.352 1.00 76.81 90 PRO A CA 1
ATOM 686 C C . PRO A 1 90 ? -15.523 -6.213 10.515 1.00 76.81 90 PRO A C 1
ATOM 688 O O . PRO A 1 90 ? -15.295 -5.233 11.223 1.00 76.81 90 PRO A O 1
ATOM 691 N N . GLY A 1 91 ? -16.689 -6.346 9.868 1.00 68.50 91 GLY A N 1
ATOM 692 C CA . GLY A 1 91 ? -17.844 -5.453 10.048 1.00 68.50 91 GLY A CA 1
ATOM 693 C C . GLY A 1 91 ? -18.271 -4.699 8.787 1.00 68.50 91 GLY A C 1
ATOM 694 O O . GLY A 1 91 ? -19.396 -4.879 8.338 1.00 68.50 91 GLY A O 1
ATOM 695 N N . ARG A 1 92 ? -17.411 -3.853 8.196 1.00 59.72 92 ARG A N 1
ATOM 696 C CA . ARG A 1 92 ? -17.667 -3.214 6.877 1.00 59.72 92 ARG A CA 1
ATOM 697 C C . ARG A 1 92 ? -16.399 -2.968 6.026 1.00 59.72 92 ARG A C 1
ATOM 699 O O . ARG A 1 92 ? -16.256 -1.874 5.472 1.00 59.72 92 ARG A O 1
ATOM 706 N N . PRO A 1 93 ? -15.479 -3.940 5.895 1.00 65.06 93 PRO A N 1
ATOM 707 C CA . PRO A 1 93 ? -14.278 -3.761 5.089 1.00 65.06 93 PRO A CA 1
ATOM 708 C C . PRO A 1 93 ? -14.604 -3.635 3.598 1.00 65.06 93 PRO A C 1
ATOM 710 O O . PRO A 1 93 ? -15.513 -4.294 3.076 1.00 65.06 93 PRO A O 1
ATOM 713 N N . GLN A 1 94 ? -13.845 -2.787 2.905 1.00 63.62 94 GLN A N 1
ATOM 714 C CA . GLN A 1 94 ? -13.954 -2.584 1.460 1.00 63.62 94 GLN A CA 1
ATOM 715 C C . GLN A 1 94 ? -12.639 -3.001 0.792 1.00 63.62 94 GLN A C 1
ATOM 717 O O . GLN A 1 94 ? -11.572 -2.525 1.166 1.00 63.62 94 GLN A O 1
ATOM 722 N N . ALA A 1 95 ? -12.710 -3.876 -0.211 1.00 66.94 95 ALA A N 1
ATOM 723 C CA . ALA A 1 95 ? -11.579 -4.191 -1.078 1.00 66.94 95 ALA A CA 1
ATOM 724 C C . ALA A 1 95 ? -11.939 -3.857 -2.524 1.00 66.94 95 ALA A C 1
ATOM 726 O O . ALA A 1 95 ? -12.984 -4.289 -3.027 1.00 66.94 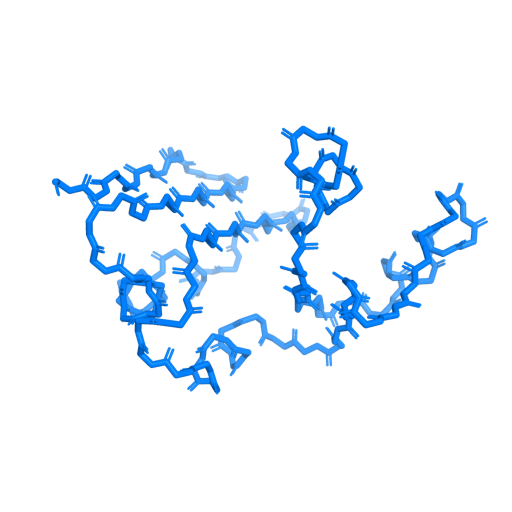95 ALA A O 1
ATOM 727 N N . VAL A 1 96 ? -11.072 -3.105 -3.199 1.00 67.06 96 VAL A N 1
ATOM 728 C CA . VAL A 1 96 ? -11.203 -2.829 -4.633 1.00 67.06 96 VAL A CA 1
ATOM 729 C C . VAL A 1 96 ? -9.904 -3.224 -5.308 1.00 67.06 96 VAL A C 1
ATOM 731 O O . VAL A 1 96 ? -8.853 -2.675 -4.991 1.00 67.06 96 VAL A O 1
ATOM 734 N N . HIS A 1 97 ? -9.974 -4.170 -6.238 1.00 61.50 97 HIS A N 1
ATOM 735 C CA . HIS A 1 97 ? -8.838 -4.550 -7.062 1.00 61.50 97 HIS A CA 1
ATOM 736 C C . HIS A 1 97 ? -9.146 -4.234 -8.527 1.00 61.50 97 HIS A C 1
ATOM 738 O O . HIS A 1 97 ? -10.123 -4.731 -9.092 1.00 61.50 97 HIS A O 1
ATOM 744 N N . ARG A 1 98 ? -8.322 -3.388 -9.144 1.00 54.53 98 ARG A N 1
ATOM 745 C CA . ARG A 1 98 ? -8.345 -3.081 -10.575 1.00 54.53 98 ARG A CA 1
ATOM 746 C C . ARG A 1 98 ? -6.986 -3.461 -11.162 1.00 54.53 98 ARG A C 1
ATOM 748 O O . ARG A 1 98 ? -5.956 -2.916 -10.783 1.00 54.53 98 ARG A O 1
ATOM 755 N N . ALA A 1 99 ? -7.010 -4.400 -12.101 1.00 49.91 99 ALA A N 1
ATOM 756 C CA . ALA A 1 99 ? -5.878 -4.756 -12.944 1.00 49.91 99 ALA A CA 1
ATOM 757 C C . ALA A 1 99 ? -6.346 -4.718 -14.405 1.00 49.91 99 ALA A C 1
ATOM 759 O O . ALA A 1 99 ? -7.427 -5.222 -14.721 1.00 49.91 99 ALA A O 1
ATOM 760 N N . ASN A 1 100 ? -5.574 -4.110 -15.309 1.00 45.31 100 ASN A N 1
ATOM 761 C CA . ASN A 1 100 ? -5.920 -4.113 -16.733 1.00 45.31 100 ASN A CA 1
ATOM 762 C C . ASN A 1 100 ? -5.650 -5.498 -17.340 1.00 45.31 100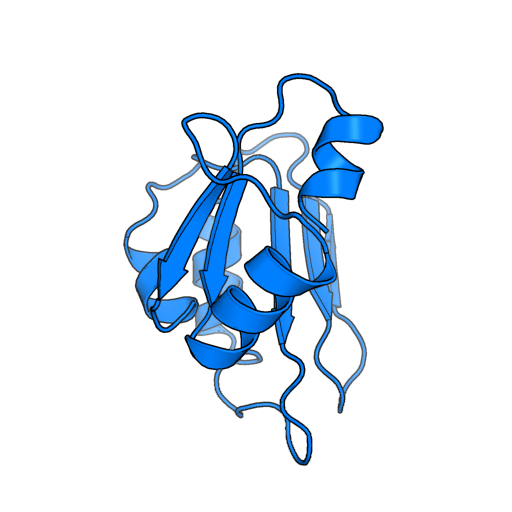 ASN A C 1
ATOM 764 O O . ASN A 1 100 ? -4.496 -5.865 -17.539 1.00 45.31 100 ASN A O 1
ATOM 768 N N . GLY A 1 101 ? -6.719 -6.247 -17.636 1.00 41.38 101 GLY A N 1
ATOM 769 C CA . GLY A 1 101 ? -6.667 -7.557 -18.303 1.00 41.38 101 GLY A CA 1
ATOM 770 C C . GLY A 1 101 ? -7.706 -8.589 -17.838 1.00 41.38 101 GLY A C 1
ATOM 771 O O . GLY A 1 101 ? -7.781 -9.663 -18.425 1.00 41.38 101 GLY A O 1
ATOM 772 N N . GLY A 1 102 ? -8.524 -8.290 -16.824 1.00 37.88 102 GLY A N 1
ATOM 773 C CA . GLY A 1 102 ? -9.588 -9.184 -16.354 1.00 37.88 102 GLY A CA 1
ATOM 774 C C . GLY A 1 102 ? -10.660 -8.445 -15.554 1.00 37.88 102 GLY A C 1
ATOM 775 O O . GLY A 1 102 ? -10.431 -7.327 -15.090 1.00 37.88 102 GLY A O 1
ATOM 776 N N . GLU A 1 103 ? -11.843 -9.053 -15.431 1.00 38.16 103 GLU A N 1
ATOM 777 C CA . GLU A 1 103 ? -12.977 -8.513 -14.673 1.00 38.16 103 GLU A CA 1
ATOM 778 C C . GLU A 1 103 ? -12.552 -8.108 -13.252 1.00 38.16 103 GLU A C 1
ATOM 780 O O . GLU A 1 103 ? -11.959 -8.890 -12.508 1.00 38.16 103 GLU A O 1
ATOM 785 N N . GLY A 1 104 ? -12.841 -6.857 -12.880 1.00 40.62 104 GLY A N 1
ATOM 786 C CA . GLY A 1 104 ? -12.540 -6.338 -11.550 1.00 40.62 104 GLY A CA 1
ATOM 787 C C . GLY A 1 104 ? -13.349 -7.082 -10.493 1.00 40.62 104 GLY A C 1
ATOM 788 O O . GLY A 1 104 ? -14.578 -7.110 -10.551 1.00 40.62 104 GLY A O 1
ATOM 789 N N . SER A 1 105 ? -12.671 -7.666 -9.511 1.00 47.81 105 SER A N 1
ATOM 790 C CA . SER A 1 105 ? -13.314 -8.302 -8.367 1.00 47.81 105 SER A CA 1
ATOM 791 C C . SER A 1 105 ? -13.487 -7.288 -7.233 1.00 47.81 105 SER A C 1
ATOM 793 O O . SER A 1 105 ? -12.565 -6.571 -6.839 1.00 47.81 105 SER A O 1
ATOM 795 N N . SER A 1 106 ? -14.712 -7.201 -6.712 1.00 43.75 106 SER A N 1
ATOM 796 C CA . SER A 1 106 ? -15.053 -6.389 -5.544 1.00 43.75 106 SER A CA 1
ATOM 797 C C . SER A 1 106 ? -15.530 -7.317 -4.437 1.00 43.75 106 SER A C 1
ATOM 799 O O . SER A 1 106 ? -16.528 -8.019 -4.597 1.00 43.75 106 SER A O 1
ATOM 801 N N . CYS A 1 107 ? -14.825 -7.303 -3.309 1.00 42.81 107 CYS A N 1
ATOM 802 C CA . CYS A 1 107 ? -15.246 -8.001 -2.103 1.00 42.81 107 CYS A CA 1
ATOM 803 C C . CYS A 1 107 ? -15.813 -6.966 -1.127 1.00 42.81 107 CYS A C 1
ATOM 805 O O . CYS A 1 107 ? -15.107 -6.058 -0.683 1.00 42.81 107 CYS A O 1
ATOM 807 N N . ARG A 1 108 ? -17.104 -7.096 -0.810 1.00 44.66 108 ARG A N 1
ATOM 808 C CA . ARG A 1 108 ? -17.759 -6.364 0.281 1.00 44.66 108 ARG A CA 1
ATOM 809 C C . ARG A 1 108 ? -17.851 -7.286 1.490 1.00 44.66 108 ARG A C 1
ATOM 811 O O . ARG A 1 108 ? -18.372 -8.393 1.360 1.00 44.66 108 ARG A O 1
ATOM 818 N N . GLY A 1 109 ? -17.339 -6.837 2.636 1.00 44.50 109 GLY A N 1
ATOM 819 C CA . GLY A 1 109 ? -17.576 -7.526 3.904 1.00 44.50 109 GLY A CA 1
ATOM 820 C C . GLY A 1 109 ? -19.077 -7.626 4.191 1.00 44.50 109 GLY A C 1
ATOM 821 O O . GLY A 1 109 ? -19.805 -6.662 3.940 1.00 44.50 109 GLY A O 1
ATOM 822 N N . ARG A 1 110 ? -19.511 -8.815 4.627 1.00 40.00 110 ARG A N 1
ATOM 823 C CA . ARG A 1 110 ? -20.898 -9.139 4.996 1.00 40.00 110 ARG A CA 1
ATOM 824 C C . ARG A 1 110 ? -21.320 -8.431 6.275 1.00 40.00 110 ARG A C 1
ATOM 826 O O . ARG A 1 110 ? -20.461 -8.328 7.176 1.00 40.00 110 ARG A O 1
#

InterPro domains:
  IPR029063 S-adenosyl-L-methionine-dependent methyltransferase superfamily [G3DSA:3.40.50.150] (1-100)
  IPR029063 S-adenosyl-L-methionine-dependent methyltransferase superfamily [SSF53335] (10-91)

Sequence (110 aa):
MPTYLDTVRPGSTSVVSEIDPGVIEIDRERLGVATGERLQVRVEDARLGLRRLADDSRDLVVGDAFGGVSVPWHLTTREALADVGRTLRPGRPQAVHRANGGEGSSCRGR

Organism: NCBI:txid2483353

pLDDT: mean 73.54, std 17.34, range [37.88, 91.88]

Foldseek 3Di:
DLVVCCVVPPPAADEAEAQDVVVVVCCCVPVVDDDDRRYHYHNHDVLVVLVPAAFQADQEDEADDDDPPDDPPPCPDVSVVVSVNRRHHADWHWYWYDDPPDDTDTDTHD

Nearest PDB structures (foldseek):
  3gjy-assembly1_A  TM=8.801E-01  e=2.228E-06  Corynebacterium glutamicum ATCC 13032
  8vyd-assembly1_A  TM=8.057E-01  e=2.747E-04  Thermococcus kodakarensis
  8vyd-assembly2_B  TM=8.269E-01  e=4.973E-04  Thermococcus kodakarensis
  6o65-assembly4_H  TM=8.176E-01  e=1.027E-03  Arabidopsis thaliana
  6o65-assembly2_C  TM=8.335E-01  e=1.987E-03  Arabidopsis thaliana